Protein AF-A0A4Q7QNY7-F1 (afdb_monomer)

Radius of gyration: 9.59 Å; Cα contacts (8 Å, |Δi|>4): 94; chains: 1; bounding box: 20×21×20 Å

Nearest PDB structures (foldseek):
  8btd-ass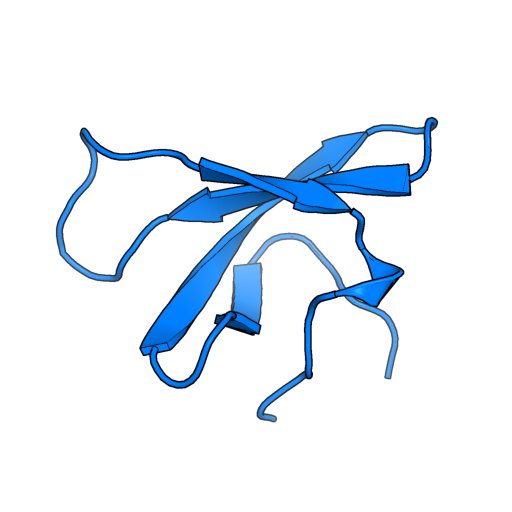embly1_LN  TM=8.052E-01  e=4.767E-02  Gi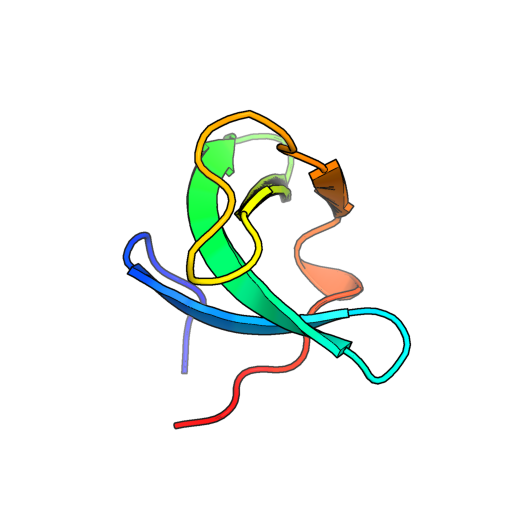ardia lamblia ATCC 50803
  3k2z-assembly1_B  TM=6.672E-01  e=4.520E-01  Thermotoga maritima
  3k2z-assembly1_A  TM=6.776E-01  e=9.197E-01  Thermotoga maritima
  1jhf-assembly1_B  TM=5.426E-01  e=6.077E-01  Escherichia coli
  3jso-assembly1_B  TM=5.064E-01  e=1.098E+00  Escherichia coli K-12

Solvent-accessible surface area (backbone atoms only — not comparable to full-atom 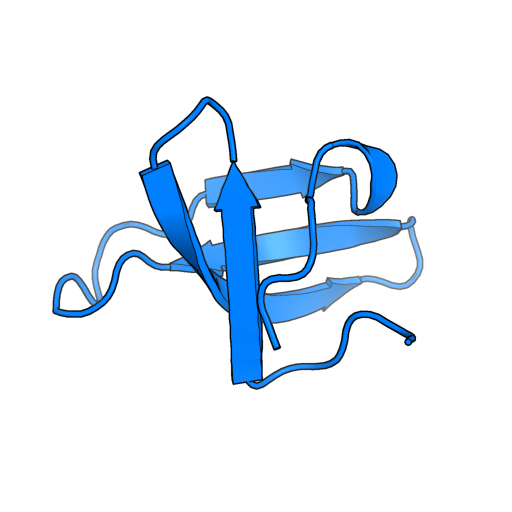values): 3037 Å² total; per-residue (Å²): 132,81,92,48,75,66,37,42,27,35,48,94,89,40,72,29,29,30,72,41,76,48,96,86,47,36,26,34,33,27,39,84,96,39,95,85,52,74,47,80,42,54,51,87,67,50,41,82,53,132

Secondary structure (DSSP, 8-state):
----TT-EEEETTEEEEEEEE-TTSEEEEE-TT-TT-EEEEEGGG-EE--

Mean predicted aligned error: 3.79 Å

Structure (mmCIF, N/CA/C/O backbone):
data_AF-A0A4Q7QNY7-F1
#
_entry.id   AF-A0A4Q7QNY7-F1
#
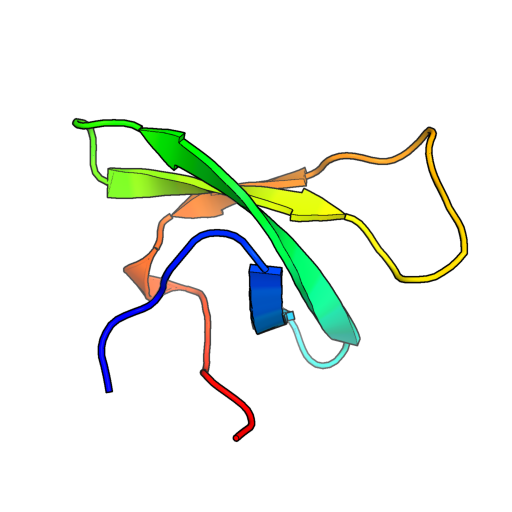loop_
_atom_site.group_PDB
_atom_site.id
_atom_site.type_symbol
_atom_site.label_atom_id
_atom_site.label_alt_id
_atom_site.label_comp_id
_atom_site.label_asym_id
_atom_site.label_entity_id
_atom_site.label_seq_id
_atom_site.pdbx_PDB_ins_code
_atom_site.Cartn_x
_atom_site.Cartn_y
_atom_site.Cartn_z
_atom_site.occupancy
_atom_site.B_iso_or_equiv
_atom_site.auth_seq_id
_atom_site.auth_comp_id
_atom_site.auth_asym_id
_atom_site.auth_atom_id
_atom_site.pdbx_PDB_model_num
ATOM 1 N N . MET A 1 1 ? -11.214 -0.974 -12.426 1.00 62.31 1 MET A N 1
ATOM 2 C CA . MET A 1 1 ? -10.356 0.187 -12.136 1.00 62.31 1 MET A CA 1
ATOM 3 C C . MET A 1 1 ? -9.009 -0.355 -11.735 1.00 62.31 1 MET A C 1
ATOM 5 O O . MET A 1 1 ? -8.967 -1.283 -10.933 1.00 62.31 1 MET A O 1
ATOM 9 N N . ASP A 1 2 ? -7.947 0.140 -12.353 1.00 83.56 2 ASP A N 1
ATOM 10 C CA . ASP A 1 2 ? -6.591 -0.198 -11.941 1.00 83.56 2 ASP A CA 1
ATOM 11 C C . ASP A 1 2 ? -6.171 0.690 -10.770 1.00 83.56 2 ASP A C 1
ATOM 13 O O . ASP A 1 2 ? -6.612 1.830 -10.660 1.00 83.56 2 ASP A O 1
ATOM 17 N N . ILE A 1 3 ? -5.349 0.148 -9.871 1.00 88.31 3 ILE A N 1
ATOM 18 C CA . ILE A 1 3 ? -4.723 0.944 -8.811 1.00 88.31 3 ILE A CA 1
ATOM 19 C C . ILE A 1 3 ? -3.586 1.740 -9.447 1.00 88.31 3 ILE A C 1
ATOM 21 O O . ILE A 1 3 ? -2.674 1.136 -10.019 1.00 88.31 3 ILE A O 1
ATOM 25 N N . GLU A 1 4 ? -3.633 3.060 -9.303 1.00 92.88 4 GLU A N 1
ATOM 26 C CA . GLU A 1 4 ? -2.626 4.010 -9.771 1.00 92.88 4 GLU A CA 1
ATOM 27 C C . GLU A 1 4 ? -2.091 4.868 -8.614 1.00 92.88 4 GLU A C 1
ATOM 29 O O . GLU A 1 4 ? -2.646 4.902 -7.511 1.00 92.88 4 GLU A O 1
ATOM 34 N N . VAL A 1 5 ? -0.964 5.548 -8.839 1.00 92.38 5 VAL A N 1
ATOM 35 C CA . VAL A 1 5 ? -0.428 6.488 -7.847 1.00 92.38 5 VAL A CA 1
ATOM 36 C C . VAL A 1 5 ? -1.431 7.621 -7.649 1.00 92.38 5 VAL A C 1
ATOM 38 O O . VAL A 1 5 ? -1.869 8.253 -8.602 1.00 92.38 5 VAL A O 1
ATOM 41 N N . GLY A 1 6 ? -1.793 7.877 -6.394 1.00 90.31 6 GLY A N 1
ATOM 42 C CA . GLY A 1 6 ? -2.818 8.841 -6.015 1.00 90.31 6 GLY A CA 1
ATOM 43 C C . GLY A 1 6 ? -4.194 8.231 -5.739 1.00 90.31 6 GLY A C 1
ATOM 44 O O . GLY A 1 6 ? -4.998 8.913 -5.096 1.00 90.31 6 GLY A O 1
ATOM 45 N N . SER A 1 7 ? -4.453 6.974 -6.129 1.00 92.38 7 SER A N 1
ATOM 46 C CA . SER A 1 7 ? -5.712 6.280 -5.825 1.00 92.38 7 SER A CA 1
ATOM 47 C C . SER A 1 7 ? -5.966 6.195 -4.321 1.00 92.38 7 SER A C 1
ATOM 49 O O . SER A 1 7 ? -5.040 5.989 -3.527 1.00 92.38 7 SER A O 1
ATOM 51 N N . ARG A 1 8 ? -7.240 6.297 -3.928 1.00 93.06 8 ARG A N 1
ATOM 52 C CA . ARG A 1 8 ? -7.683 5.971 -2.570 1.00 93.06 8 ARG A CA 1
ATOM 53 C C . ARG A 1 8 ? -7.961 4.481 -2.474 1.00 93.06 8 ARG A C 1
ATOM 55 O O . ARG A 1 8 ? -8.606 3.893 -3.342 1.00 93.06 8 ARG A O 1
ATOM 62 N N . VAL A 1 9 ? -7.454 3.874 -1.411 1.00 93.44 9 VAL A N 1
ATOM 63 C CA . VAL A 1 9 ? -7.564 2.437 -1.173 1.00 93.44 9 VAL A CA 1
ATOM 64 C C . VAL A 1 9 ? -7.877 2.155 0.289 1.00 93.44 9 VAL A C 1
ATOM 66 O O . VAL A 1 9 ? -7.460 2.893 1.180 1.00 93.44 9 VAL A O 1
ATOM 69 N N . VAL A 1 10 ? -8.585 1.061 0.550 1.00 94.25 10 VAL A N 1
ATOM 70 C CA . VAL A 1 10 ? -8.756 0.507 1.893 1.00 94.25 10 VAL A CA 1
ATOM 71 C C . VAL A 1 10 ? -7.762 -0.627 2.092 1.00 94.25 10 VAL A C 1
ATOM 73 O O . VAL A 1 10 ? -7.704 -1.557 1.289 1.00 94.25 10 VAL A O 1
ATOM 76 N N . TYR A 1 11 ? -7.031 -0.573 3.203 1.00 93.44 11 TYR A N 1
ATOM 77 C CA . TYR A 1 11 ? -6.206 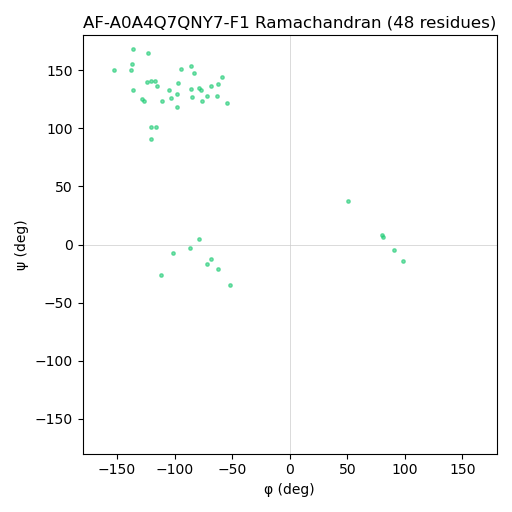-1.668 3.702 1.00 93.44 11 TYR A CA 1
ATOM 78 C C . TYR A 1 11 ? -6.593 -1.949 5.155 1.00 93.44 11 TYR A C 1
ATOM 80 O O . TYR A 1 11 ? -6.590 -1.049 5.996 1.00 93.44 11 TYR A O 1
ATOM 88 N N . LYS A 1 12 ? -6.987 -3.194 5.455 1.00 92.50 12 LYS A N 1
ATOM 89 C CA . LYS A 1 12 ? -7.422 -3.629 6.801 1.00 92.50 12 LYS A CA 1
ATOM 90 C C . LYS A 1 12 ? -8.493 -2.725 7.445 1.00 92.50 12 LYS A C 1
ATOM 92 O O . LYS A 1 12 ? -8.476 -2.488 8.649 1.00 92.50 12 LYS A O 1
ATOM 97 N N . GLY A 1 13 ? -9.427 -2.216 6.640 1.00 91.44 13 GLY A N 1
ATOM 98 C CA . GLY A 1 13 ? -10.528 -1.363 7.108 1.00 91.44 13 GLY A CA 1
ATOM 99 C C . GLY A 1 13 ? -10.160 0.105 7.351 1.00 91.44 13 GLY A C 1
ATOM 100 O O . GLY A 1 13 ? -10.978 0.850 7.883 1.00 91.44 13 GLY A O 1
ATOM 101 N N . VAL A 1 14 ? -8.955 0.540 6.970 1.00 91.06 14 VAL A N 1
ATOM 102 C CA . VAL A 1 14 ? -8.507 1.936 7.072 1.00 91.06 14 VAL A CA 1
ATOM 103 C C . VAL A 1 14 ? -8.231 2.488 5.672 1.00 91.06 14 VAL A C 1
ATOM 105 O O . VAL A 1 14 ? -7.703 1.775 4.822 1.00 91.06 14 VAL A O 1
ATOM 108 N N . GLU A 1 15 ? -8.602 3.748 5.429 1.00 92.25 15 GLU A N 1
ATOM 109 C CA . GLU A 1 15 ? -8.343 4.455 4.168 1.00 92.25 15 GLU A CA 1
ATOM 110 C C . GLU A 1 15 ? -6.895 4.964 4.092 1.00 92.25 15 GLU A C 1
ATOM 112 O O . GLU A 1 15 ? -6.373 5.579 5.031 1.00 92.25 15 GLU A O 1
ATOM 117 N N . TYR A 1 16 ? -6.285 4.745 2.932 1.00 93.50 16 TYR A N 1
ATOM 118 C CA . TYR A 1 16 ? -4.958 5.204 2.554 1.00 93.50 16 TYR A CA 1
ATOM 119 C C . TYR A 1 16 ? -4.965 5.765 1.132 1.00 93.50 16 TYR A C 1
ATOM 121 O O . TYR A 1 16 ? -5.913 5.592 0.366 1.00 93.50 16 TYR A O 1
ATOM 129 N N . GLN A 1 17 ? -3.868 6.423 0.777 1.00 93.38 17 GLN A N 1
ATOM 130 C CA . GLN A 1 17 ? -3.571 6.860 -0.573 1.00 93.38 17 GLN A CA 1
ATOM 131 C C . GLN A 1 17 ? -2.334 6.134 -1.089 1.00 93.38 17 GLN A C 1
ATOM 133 O O . GLN A 1 17 ? -1.342 6.009 -0.372 1.00 93.38 17 GLN A O 1
ATOM 138 N N . VAL A 1 18 ? -2.385 5.681 -2.335 1.00 93.38 18 VAL A N 1
ATOM 139 C CA . VAL A 1 18 ? -1.232 5.079 -3.002 1.00 93.38 18 VAL A CA 1
ATOM 140 C C . VAL A 1 18 ? -0.214 6.160 -3.335 1.00 93.38 18 VAL A C 1
ATOM 142 O O . VAL A 1 18 ? -0.559 7.159 -3.965 1.00 93.38 18 VAL A O 1
ATOM 145 N N . VAL A 1 19 ? 1.038 5.955 -2.935 1.00 93.56 19 VAL A N 1
ATOM 146 C CA . VAL A 1 19 ? 2.140 6.892 -3.204 1.00 93.56 19 VAL A CA 1
ATOM 147 C C . VAL A 1 19 ? 3.174 6.325 -4.171 1.00 93.56 19 VAL A C 1
ATOM 149 O O . VAL A 1 19 ? 3.793 7.093 -4.904 1.00 93.56 19 VAL A O 1
ATOM 152 N N . TRP A 1 20 ? 3.312 4.999 -4.239 1.00 95.06 20 TRP A N 1
ATOM 153 C CA . TRP A 1 20 ? 4.217 4.338 -5.176 1.00 95.06 20 TRP A CA 1
ATOM 154 C C . TRP A 1 20 ? 3.741 2.930 -5.530 1.00 95.06 20 TRP A C 1
ATOM 156 O O . TRP A 1 20 ? 3.123 2.257 -4.708 1.00 95.06 20 TRP A O 1
ATOM 166 N N . ILE A 1 21 ? 4.053 2.467 -6.741 1.00 94.62 21 ILE A N 1
ATOM 167 C CA . ILE A 1 21 ? 3.752 1.110 -7.211 1.00 94.62 21 ILE A CA 1
ATOM 168 C C . ILE A 1 21 ? 5.038 0.507 -7.766 1.00 94.62 21 ILE A C 1
ATOM 170 O O . ILE A 1 21 ? 5.674 1.081 -8.646 1.00 94.62 21 ILE A O 1
ATOM 174 N N . TYR A 1 22 ? 5.413 -0.660 -7.257 1.00 95.19 22 TYR A N 1
ATOM 175 C CA . TYR A 1 22 ? 6.572 -1.408 -7.721 1.00 95.19 22 TYR A CA 1
ATOM 176 C C . TYR A 1 22 ? 6.175 -2.449 -8.768 1.00 95.19 22 TYR A C 1
ATOM 178 O O . TYR A 1 22 ? 5.094 -3.035 -8.716 1.00 95.19 22 TYR A O 1
ATOM 186 N N . GLU A 1 23 ? 7.101 -2.763 -9.676 1.00 93.50 23 GLU A N 1
ATOM 187 C CA . GLU A 1 23 ? 6.903 -3.793 -10.708 1.00 93.50 23 GLU A CA 1
ATOM 188 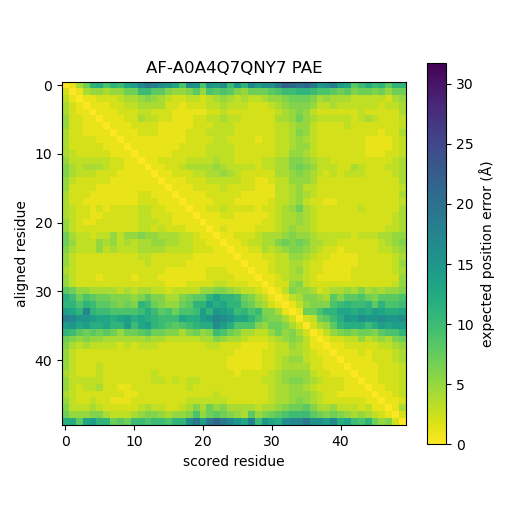C C . GLU A 1 23 ? 6.679 -5.199 -10.128 1.00 93.50 23 GLU A C 1
ATOM 190 O O . GLU A 1 23 ? 6.082 -6.053 -10.776 1.00 93.50 23 GLU A O 1
ATOM 195 N N . ASN A 1 24 ? 7.101 -5.442 -8.882 1.00 93.38 24 ASN A N 1
ATOM 196 C CA . ASN A 1 24 ? 6.876 -6.708 -8.178 1.00 93.38 24 ASN A CA 1
ATOM 197 C C . ASN A 1 24 ? 5.454 -6.857 -7.602 1.00 93.38 24 ASN A C 1
ATOM 199 O O . ASN A 1 24 ? 5.187 -7.826 -6.893 1.00 93.38 24 ASN A O 1
ATOM 203 N N . GLY A 1 25 ? 4.556 -5.905 -7.869 1.00 91.12 25 GLY A N 1
ATOM 204 C CA . GLY A 1 25 ? 3.177 -5.930 -7.388 1.00 91.12 25 GLY A CA 1
ATOM 205 C C . GLY A 1 25 ? 2.997 -5.443 -5.950 1.00 91.12 25 GLY A C 1
ATOM 206 O O . GLY A 1 25 ? 1.883 -5.518 -5.436 1.00 91.12 25 GLY A O 1
ATOM 207 N N . ASN A 1 26 ? 4.046 -4.928 -5.302 1.00 95.44 26 ASN A N 1
ATOM 208 C CA . ASN A 1 26 ? 3.917 -4.211 -4.036 1.00 95.44 26 ASN A CA 1
ATOM 209 C C . ASN A 1 26 ? 3.611 -2.729 -4.263 1.00 95.44 26 ASN A C 1
ATOM 211 O O . ASN A 1 26 ? 3.961 -2.141 -5.286 1.00 95.44 26 ASN A O 1
ATOM 215 N N . VAL A 1 27 ? 2.962 -2.124 -3.278 1.00 95.50 27 VAL A N 1
ATOM 216 C CA . VAL A 1 27 ? 2.445 -0.762 -3.322 1.00 95.50 27 VAL A CA 1
ATOM 217 C C . VAL A 1 27 ? 2.767 -0.075 -2.005 1.00 95.50 27 VAL A C 1
ATOM 219 O O . VAL A 1 27 ? 2.541 -0.636 -0.932 1.00 95.50 27 VAL A O 1
ATOM 222 N N . GLU A 1 28 ? 3.286 1.143 -2.086 1.00 95.69 28 GLU A N 1
ATOM 223 C CA . GLU A 1 28 ? 3.407 2.025 -0.934 1.00 95.69 28 GLU A CA 1
ATOM 224 C C . GLU A 1 28 ? 2.100 2.778 -0.739 1.00 95.69 28 GLU A C 1
ATOM 226 O O . GLU A 1 28 ? 1.597 3.441 -1.656 1.00 95.69 28 GLU A O 1
ATOM 231 N N . ILE A 1 29 ? 1.566 2.704 0.473 1.00 94.62 29 ILE A N 1
ATOM 232 C CA . ILE A 1 29 ? 0.367 3.426 0.872 1.00 94.62 29 ILE A CA 1
ATOM 233 C C . ILE A 1 29 ? 0.680 4.352 2.044 1.00 94.62 29 ILE A C 1
ATOM 235 O O . ILE A 1 29 ? 1.419 4.001 2.962 1.00 94.62 29 ILE A O 1
ATOM 239 N N . ALA A 1 30 ? 0.100 5.545 2.020 1.00 93.75 30 ALA A N 1
ATOM 240 C CA . ALA A 1 30 ? 0.247 6.543 3.068 1.00 93.75 30 ALA A CA 1
ATOM 241 C C . ALA A 1 30 ? -1.122 6.955 3.601 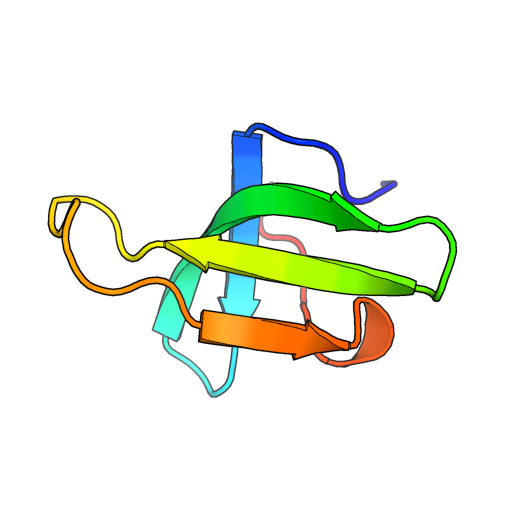1.00 93.75 30 ALA A C 1
ATOM 243 O O . ALA A 1 30 ? -2.087 7.130 2.851 1.00 93.75 30 ALA A O 1
ATOM 244 N N . LYS A 1 31 ? -1.225 7.127 4.919 1.00 89.12 31 LYS A N 1
ATOM 245 C CA . LYS A 1 31 ? -2.466 7.606 5.527 1.00 89.12 31 LYS A CA 1
ATOM 246 C C . LYS A 1 31 ? -2.589 9.110 5.299 1.00 89.12 31 LYS A C 1
ATOM 248 O O . LYS A 1 31 ? -1.653 9.866 5.562 1.00 89.12 31 LYS A O 1
ATOM 253 N N . LYS A 1 32 ? -3.761 9.564 4.855 1.00 73.38 32 LYS A N 1
ATOM 254 C CA . LYS A 1 32 ? -4.030 10.988 4.616 1.00 73.38 32 LYS A CA 1
ATOM 255 C C . LYS A 1 32 ? -3.721 11.809 5.879 1.00 73.38 32 LYS A C 1
ATOM 257 O O . LYS A 1 32 ? -4.271 11.541 6.945 1.00 73.38 32 LYS A O 1
ATOM 262 N N . GLY A 1 33 ? -2.819 12.786 5.757 1.00 69.75 33 GLY A N 1
ATOM 263 C CA . GLY A 1 33 ? -2.376 13.647 6.865 1.00 69.75 33 GLY A CA 1
ATOM 264 C C . GLY A 1 33 ? -1.153 13.152 7.651 1.00 69.75 33 GLY A C 1
ATOM 265 O O . GLY A 1 33 ? -0.658 13.888 8.498 1.00 69.75 33 GLY A O 1
ATOM 266 N N . TYR A 1 34 ? -0.627 11.959 7.355 1.00 66.12 34 TYR A N 1
ATOM 267 C CA . TYR A 1 34 ? 0.592 11.429 7.968 1.00 66.12 34 TYR A CA 1
ATOM 268 C C . TYR A 1 34 ? 1.641 11.162 6.887 1.00 66.12 34 TYR A C 1
ATOM 270 O O . TYR A 1 34 ? 1.718 10.072 6.333 1.00 66.12 34 TYR A O 1
ATOM 278 N N . SER A 1 35 ? 2.482 12.158 6.609 1.00 61.78 35 SER A N 1
ATOM 279 C CA . SER A 1 35 ? 3.588 12.046 5.646 1.00 61.78 35 SER A CA 1
ATOM 280 C C . SER A 1 35 ? 4.714 11.105 6.097 1.00 61.78 35 SER A C 1
ATOM 282 O O . SER A 1 35 ? 5.573 10.759 5.296 1.00 61.78 35 SER A O 1
ATOM 284 N N . SER A 1 36 ? 4.732 10.685 7.367 1.00 69.06 36 SER A N 1
ATOM 285 C CA . SER A 1 36 ? 5.833 9.898 7.945 1.00 69.06 36 SER A CA 1
ATOM 2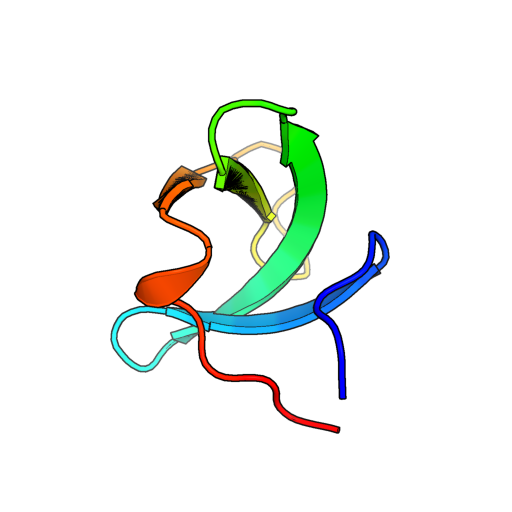86 C C . SER A 1 36 ? 5.562 8.396 8.064 1.00 69.06 36 SER A C 1
ATOM 288 O O . SER A 1 36 ? 6.469 7.661 8.445 1.00 69.06 36 SER A O 1
ATOM 290 N N . LYS A 1 37 ? 4.336 7.925 7.799 1.00 79.56 37 LYS A N 1
ATOM 291 C CA . LYS A 1 37 ? 4.005 6.493 7.860 1.00 79.56 37 LYS A CA 1
ATOM 292 C C . LYS A 1 37 ? 3.608 5.989 6.481 1.00 79.56 37 LYS A C 1
ATOM 294 O O . LYS A 1 37 ? 2.484 6.222 6.040 1.00 79.56 37 LYS A O 1
ATOM 299 N N . ILE A 1 38 ? 4.564 5.318 5.849 1.00 89.81 38 ILE A N 1
ATOM 300 C CA . ILE A 1 38 ? 4.385 4.571 4.610 1.00 89.81 38 ILE A CA 1
ATOM 301 C C . ILE A 1 38 ? 4.337 3.090 4.977 1.00 89.81 38 ILE A C 1
ATOM 303 O O . ILE A 1 38 ? 5.236 2.590 5.654 1.00 89.81 38 ILE A O 1
ATOM 307 N N . ASP A 1 39 ? 3.283 2.411 4.545 1.00 92.44 39 ASP A N 1
ATOM 308 C CA . ASP A 1 39 ? 3.147 0.963 4.640 1.00 92.44 39 ASP A CA 1
ATOM 309 C C . ASP A 1 39 ? 3.382 0.360 3.246 1.00 92.44 39 ASP A C 1
ATOM 311 O O . ASP A 1 39 ? 2.825 0.833 2.257 1.00 92.44 39 ASP A O 1
ATOM 315 N N . LEU A 1 40 ? 4.208 -0.686 3.162 1.00 94.75 40 LEU A N 1
ATOM 316 C CA . LEU A 1 40 ? 4.432 -1.447 1.932 1.00 94.75 40 LEU A CA 1
ATOM 317 C C . LEU A 1 40 ? 3.562 -2.702 1.962 1.00 94.75 40 LEU A C 1
ATOM 319 O O . LEU A 1 40 ? 3.722 -3.546 2.847 1.00 94.75 40 LEU A O 1
ATOM 323 N N . VAL A 1 41 ? 2.648 -2.828 1.004 1.00 95.38 41 VAL A N 1
ATOM 324 C CA . VAL A 1 41 ? 1.669 -3.922 0.967 1.00 95.38 41 VAL A CA 1
ATOM 325 C C . VAL A 1 41 ? 1.510 -4.492 -0.443 1.00 95.38 41 VAL A C 1
ATOM 327 O O . VAL A 1 41 ? 1.754 -3.782 -1.419 1.00 95.38 41 VAL A O 1
ATOM 330 N N . PRO A 1 42 ? 1.078 -5.752 -0.597 1.00 95.25 42 PRO A N 1
ATOM 331 C CA . PRO A 1 42 ? 0.728 -6.294 -1.904 1.00 95.25 42 PRO A CA 1
ATOM 332 C C . PRO A 1 42 ? -0.453 -5.531 -2.518 1.00 95.25 42 PRO A C 1
ATOM 334 O O . PRO A 1 42 ? -1.450 -5.284 -1.840 1.00 95.25 42 PRO A O 1
ATOM 337 N N . LYS A 1 43 ? -0.403 -5.231 -3.824 1.00 93.06 43 LYS A N 1
ATOM 338 C CA . LYS A 1 43 ? -1.509 -4.593 -4.571 1.00 93.06 43 LYS A CA 1
ATOM 339 C C . LYS A 1 43 ? -2.832 -5.345 -4.382 1.00 93.06 43 LYS A C 1
ATOM 341 O O . LYS A 1 43 ? -3.885 -4.724 -4.308 1.00 93.06 43 LYS A O 1
ATOM 346 N N . ASN A 1 44 ? -2.769 -6.671 -4.273 1.00 93.56 44 ASN A N 1
ATOM 347 C CA . ASN A 1 44 ? -3.942 -7.538 -4.142 1.00 93.56 44 ASN A CA 1
ATOM 348 C C . ASN A 1 44 ? -4.645 -7.444 -2.777 1.00 93.56 44 ASN A C 1
ATOM 350 O O . ASN A 1 44 ? -5.795 -7.858 -2.675 1.00 93.56 44 ASN A O 1
ATOM 354 N N . ASP A 1 45 ? -3.988 -6.891 -1.754 1.00 94.94 45 ASP A N 1
ATOM 355 C CA . ASP A 1 45 ? -4.589 -6.677 -0.430 1.00 94.94 45 ASP A CA 1
ATOM 356 C C . ASP A 1 45 ? -5.349 -5.340 -0.341 1.00 94.94 45 ASP A C 1
ATOM 358 O O . ASP A 1 45 ? -5.945 -5.018 0.692 1.00 94.94 45 ASP A O 1
ATOM 362 N N . LEU A 1 46 ? -5.312 -4.539 -1.410 1.00 93.25 46 LEU A N 1
ATOM 363 C CA . LEU A 1 46 ? -5.928 -3.223 -1.484 1.00 93.25 46 LEU A CA 1
ATOM 364 C C . LEU A 1 46 ? -7.295 -3.295 -2.159 1.00 93.25 46 LEU A C 1
ATOM 366 O O . LEU A 1 46 ? -7.475 -3.943 -3.187 1.00 93.25 46 LEU A O 1
ATOM 370 N N . THR A 1 47 ? -8.258 -2.558 -1.611 1.00 94.62 47 THR A N 1
ATOM 371 C CA . THR A 1 47 ? -9.570 -2.348 -2.241 1.00 94.62 47 THR A CA 1
ATOM 372 C C . THR A 1 47 ? -9.693 -0.898 -2.694 1.00 94.62 47 THR A C 1
ATOM 374 O O . THR A 1 47 ? -9.539 -0.003 -1.867 1.00 94.62 47 THR A O 1
ATOM 377 N N . ILE A 1 48 ? -9.968 -0.652 -3.980 1.00 91.00 48 ILE A N 1
ATOM 378 C CA . ILE A 1 48 ? -10.205 0.706 -4.503 1.00 91.00 48 ILE A CA 1
ATOM 379 C C . ILE A 1 48 ? -11.523 1.253 -3.951 1.00 91.00 48 ILE A C 1
ATOM 381 O O . ILE A 1 48 ? -12.538 0.556 -3.935 1.00 91.00 48 ILE A O 1
ATOM 385 N N . ILE A 1 49 ? -11.486 2.514 -3.536 1.00 86.81 49 ILE A N 1
ATOM 386 C CA . ILE A 1 49 ? -12.640 3.339 -3.175 1.00 86.81 49 ILE A CA 1
ATOM 387 C C . ILE A 1 49 ? -12.599 4.539 -4.121 1.00 86.81 49 ILE A C 1
ATOM 389 O O . ILE A 1 49 ? -11.744 5.408 -3.958 1.00 86.81 49 ILE A O 1
ATOM 393 N N . ASP A 1 50 ? -13.435 4.493 -5.158 1.0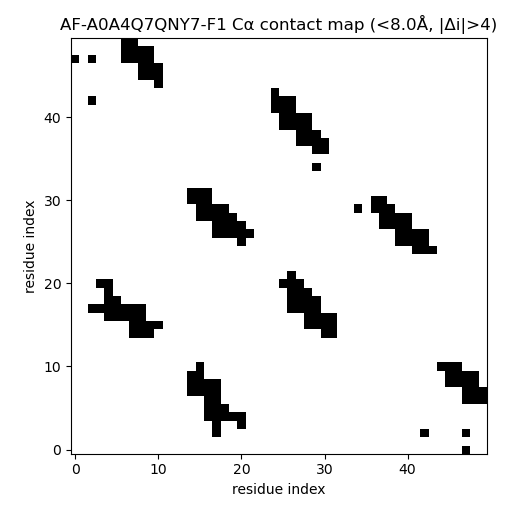0 66.12 50 ASP A N 1
ATOM 394 C CA . ASP A 1 50 ? -13.575 5.532 -6.194 1.00 66.12 50 ASP A CA 1
ATOM 395 C C . ASP A 1 50 ? -13.983 6.894 -5.593 1.00 66.12 50 ASP A C 1
ATOM 397 O O . ASP A 1 50 ? -14.866 6.906 -4.698 1.00 66.12 50 ASP A O 1
#

Sequence (50 aa):
MDIEVGSRVVYKGVEYQVVWIYENGNVEIAKKGYSSKIDLVPKNDLTIID

pLDDT: mean 88.9, std 9.44, range [61.78, 95.69]

Foldseek 3Di:
DDQDQQFWKDAPNAIWGWHDADPVQWTWTHHVPDPPDTDIGGVVRIDTDD